Protein AF-A0A7S4SGC8-F1 (afdb_monomer)

Secondary structure (DSSP, 8-state):
-HHHHHHHHH--S-BTTB-HHHHHHHHHHHHHHHHHHHHHHHHHHHHHH-S-HHHHHHHHHHHHHHHHHHHHHHHHGGGSSSHHHHHHHHHHHHHHHHHHHHHHHHHHHHTT----HHHHHHHHHHHHHHHHHHHTSPPTTS------

Solvent-accessible surface area (backbone atoms only — not comparable to full-atom values): 8296 Å² total; per-residue (Å²): 100,68,69,64,50,48,32,62,66,71,66,47,76,55,57,97,92,33,38,66,66,51,51,51,55,50,49,54,51,52,46,52,52,55,45,53,56,44,52,58,51,45,54,53,48,36,74,74,64,39,95,38,77,66,48,46,51,48,51,53,53,48,28,52,47,34,42,53,42,17,54,38,30,64,69,43,19,92,76,40,99,50,36,71,58,31,43,53,52,18,54,52,23,46,51,52,28,51,52,49,54,52,50,45,53,52,51,28,58,77,71,68,48,86,72,52,74,61,60,58,48,50,51,54,45,51,55,50,49,53,51,46,62,52,70,70,50,80,65,80,79,71,63,88,73,87,80,133

Foldseek 3Di:
DVQLVVCQVVVDCDDPRDGNQRCLVVVLVVLVVVLVVLVVVLVVVCVVPNLDPVSLVSLLVSLVSLLVQLLSLVVCLVVYPHNVVSNVSSVVSVVSSVVSLVVSVVSCVVVVNDDDPVNSVVSVVVSVVVVVVVVPPDRCPPDPPDDD

Organism: NCBI:txid49249

Mean predicted aligned error: 7.77 Å

Radius of gyration: 18.44 Å; Cα contacts (8 Å, |Δi|>4): 105; chains: 1; bounding box: 42×43×49 Å

pLDDT: mean 83.46, std 15.08, range [34.59, 97.19]

Nearest PDB structures (foldseek):
  8gjg-assembly1_A  TM=6.109E-01  e=1.612E+00  synthetic construct
  5w93-assembly2_B  TM=5.350E-01  e=9.370E+00  Mus musculus
  8trc-assembly1_B  TM=3.567E-01  e=3.985E+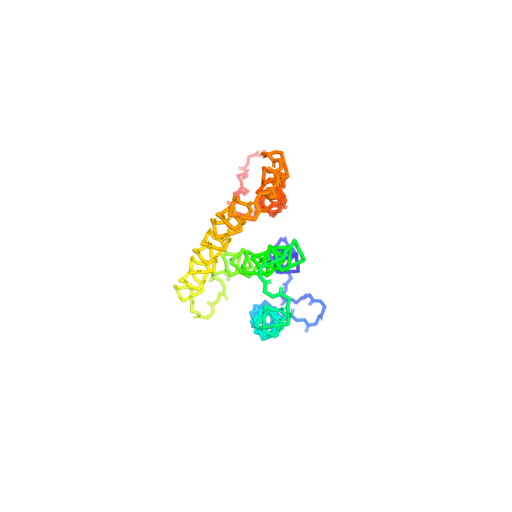00  Rattus norvegicus

Sequence (148 aa):
CVMYRTMLTTGDDMICGMKKKEIISKGTAYFLHAITLGEEAYDQFYEEEGWSKNCLAFMEHLANRYFNRAIFLLTVQDDHETPDLAEQMALRDLEIVYNMDVEIVDQCIELGIVRSKKEHFESILGRLCGLLGLSSMPRLDDGIVEEL

Structure (mmCIF, N/CA/C/O backbone):
data_AF-A0A7S4SGC8-F1
#
_entry.id   AF-A0A7S4SGC8-F1
#
loop_
_atom_site.group_PDB
_atom_site.id
_atom_site.type_symbol
_atom_site.label_atom_id
_atom_site.label_alt_id
_atom_site.label_comp_id
_atom_site.label_asym_id
_atom_site.label_entity_id
_atom_site.label_seq_id
_atom_site.pdbx_PDB_ins_code
_atom_site.Cartn_x
_atom_site.Cartn_y
_atom_site.Cartn_z
_atom_site.occupancy
_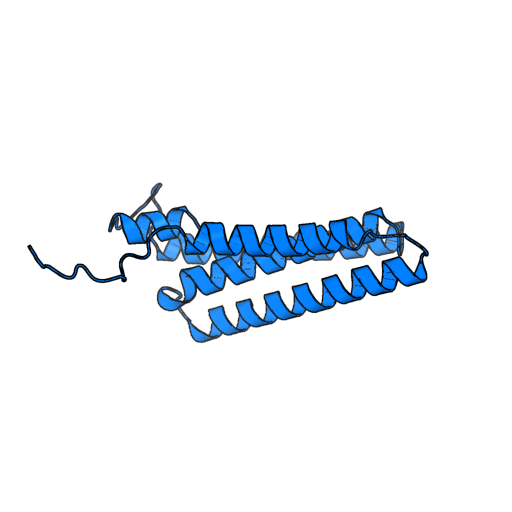atom_site.B_iso_or_equiv
_atom_site.auth_seq_id
_atom_site.auth_comp_id
_atom_site.auth_asym_id
_atom_site.auth_atom_id
_atom_site.pdbx_PDB_model_num
ATOM 1 N N . CYS A 1 1 ? -9.460 4.607 6.979 1.00 70.88 1 CYS A N 1
ATOM 2 C CA . CYS A 1 1 ? -10.813 4.005 6.923 1.00 70.88 1 CYS A CA 1
ATOM 3 C C . CYS A 1 1 ? -11.844 5.054 7.334 1.00 70.88 1 CYS A C 1
ATOM 5 O O . CYS A 1 1 ? -11.821 5.461 8.489 1.00 70.88 1 CYS A O 1
ATOM 7 N N . VAL A 1 2 ? -12.700 5.516 6.412 1.00 77.12 2 VAL A N 1
ATOM 8 C CA . VAL A 1 2 ? -13.734 6.527 6.719 1.00 77.12 2 VAL A CA 1
ATOM 9 C C . VAL A 1 2 ? -14.730 5.978 7.737 1.00 77.12 2 VAL A C 1
ATOM 11 O O . VAL A 1 2 ? -14.931 6.613 8.755 1.00 77.12 2 VAL A O 1
ATOM 14 N N . MET A 1 3 ? -15.242 4.756 7.543 1.00 82.50 3 MET A N 1
ATOM 15 C CA . MET A 1 3 ? -16.238 4.149 8.442 1.00 82.50 3 MET A CA 1
ATOM 16 C C . MET A 1 3 ? -15.755 4.035 9.892 1.00 82.50 3 MET A C 1
ATOM 18 O O . MET A 1 3 ? -16.463 4.438 10.805 1.00 82.50 3 MET A O 1
ATOM 22 N N . TYR A 1 4 ? -14.535 3.530 10.104 1.00 84.00 4 TYR A N 1
ATOM 23 C CA . TYR A 1 4 ? -13.935 3.427 11.438 1.00 84.00 4 TYR A CA 1
ATOM 24 C C . TYR A 1 4 ? -13.817 4.794 12.116 1.00 84.00 4 TYR A C 1
ATOM 26 O O . TYR A 1 4 ? -14.176 4.951 13.276 1.00 84.00 4 TYR A O 1
ATOM 34 N N . ARG A 1 5 ? -13.344 5.804 11.380 1.00 78.00 5 ARG A N 1
ATOM 35 C CA . ARG A 1 5 ? -13.189 7.151 11.929 1.00 78.00 5 ARG A CA 1
ATOM 36 C C . ARG A 1 5 ? -14.524 7.837 12.160 1.00 78.00 5 ARG A C 1
ATOM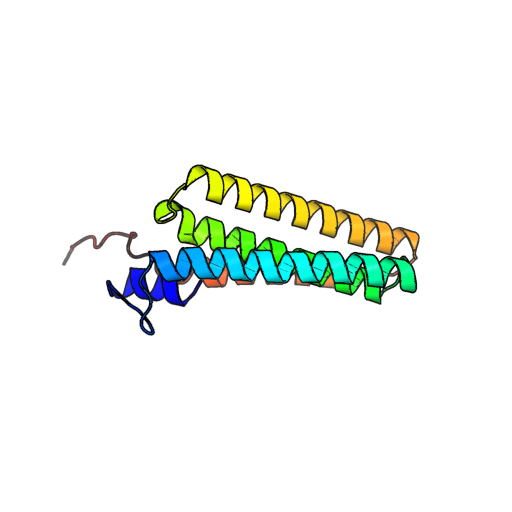 38 O O . ARG A 1 5 ? -14.660 8.501 13.170 1.00 78.00 5 ARG A O 1
ATOM 45 N N . THR A 1 6 ? -15.506 7.627 11.286 1.00 82.12 6 THR A N 1
ATOM 46 C CA . THR A 1 6 ? -16.883 8.065 11.515 1.00 82.12 6 THR A CA 1
ATOM 47 C C . THR A 1 6 ? -17.408 7.482 12.819 1.00 82.12 6 THR A C 1
ATOM 49 O O . THR A 1 6 ? -17.885 8.259 13.626 1.00 82.12 6 THR A O 1
ATOM 52 N N . MET A 1 7 ? -17.234 6.176 13.072 1.00 85.12 7 MET A N 1
ATOM 53 C CA . MET A 1 7 ? -17.634 5.567 14.350 1.00 85.12 7 MET A CA 1
ATOM 54 C C . MET A 1 7 ? -16.926 6.185 15.551 1.00 85.12 7 MET A C 1
ATOM 56 O O . MET A 1 7 ? -17.561 6.389 16.578 1.00 85.12 7 MET A O 1
ATOM 60 N N . LEU A 1 8 ? -15.626 6.488 15.434 1.00 84.12 8 LEU A N 1
ATOM 61 C CA . LEU A 1 8 ? -14.930 7.222 16.489 1.00 84.12 8 LEU A CA 1
ATOM 62 C C . LEU A 1 8 ? -15.611 8.575 16.708 1.00 84.12 8 LEU A C 1
ATOM 64 O O . LEU A 1 8 ? -16.066 8.826 17.812 1.00 84.12 8 LEU A O 1
ATOM 68 N N . THR A 1 9 ? -15.753 9.396 15.662 1.00 83.25 9 THR A N 1
ATOM 69 C CA . THR A 1 9 ? -16.314 10.755 15.735 1.00 83.25 9 THR A CA 1
ATOM 70 C C . THR A 1 9 ? -17.761 10.807 16.228 1.00 83.25 9 THR A C 1
ATOM 72 O O . THR A 1 9 ? -18.114 11.725 16.962 1.00 83.25 9 THR A O 1
ATOM 75 N N . THR A 1 10 ? -18.615 9.872 15.814 1.00 83.88 10 THR A N 1
ATOM 76 C CA . THR A 1 10 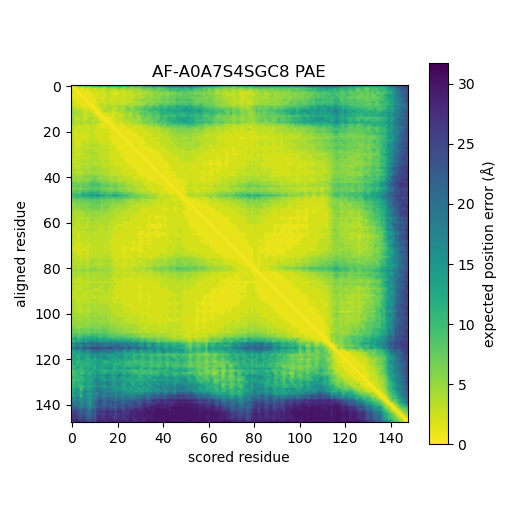? -20.034 9.865 16.193 1.00 83.88 10 THR A CA 1
ATOM 77 C C . THR A 1 10 ? -20.289 9.185 17.534 1.00 83.88 10 THR A C 1
ATOM 79 O O . THR A 1 10 ? -21.345 9.401 18.122 1.00 83.88 10 THR A O 1
ATOM 82 N N . GLY A 1 11 ? -19.340 8.383 18.029 1.00 83.25 11 GLY A N 1
ATOM 83 C CA . GLY A 1 11 ? -19.536 7.537 19.205 1.00 83.25 11 GLY A CA 1
ATOM 84 C C . GLY A 1 11 ? -20.488 6.363 18.954 1.00 83.25 11 GLY A C 1
ATOM 85 O O . GLY A 1 11 ? -20.971 5.760 19.909 1.00 83.25 11 GLY A O 1
ATOM 86 N N . ASP A 1 12 ? -20.779 6.039 17.688 1.00 86.06 12 ASP A N 1
ATOM 87 C CA . ASP A 1 12 ? -21.683 4.944 17.344 1.00 86.06 12 ASP A CA 1
ATOM 88 C C . ASP A 1 12 ? -21.032 3.581 17.618 1.00 86.06 12 ASP A C 1
ATOM 90 O O . ASP A 1 12 ? -19.940 3.278 17.130 1.00 86.06 12 ASP A O 1
ATOM 94 N N . ASP A 1 13 ? -21.761 2.692 18.297 1.00 86.62 13 ASP A N 1
ATOM 95 C CA . ASP A 1 13 ? -21.335 1.302 18.518 1.00 86.62 13 ASP A CA 1
ATOM 96 C C . ASP A 1 13 ? -21.323 0.465 17.225 1.00 86.62 13 ASP A C 1
ATOM 98 O O . ASP A 1 13 ? -20.661 -0.579 17.146 1.00 86.62 13 ASP A O 1
ATOM 102 N N . MET A 1 14 ? -22.064 0.902 16.199 1.00 89.75 14 MET A N 1
ATOM 103 C CA . MET A 1 14 ? -22.151 0.245 14.894 1.00 89.75 14 MET A CA 1
ATOM 104 C C . MET A 1 14 ? -22.337 1.241 13.750 1.00 89.75 14 MET A C 1
ATOM 106 O O . MET A 1 14 ? -23.110 2.185 13.858 1.00 89.75 14 MET A O 1
ATOM 110 N N . ILE A 1 15 ? -21.756 0.933 12.590 1.00 86.31 15 ILE A N 1
ATOM 111 C CA . ILE A 1 15 ? -22.045 1.620 11.325 1.00 86.31 15 ILE A CA 1
ATOM 112 C C . ILE A 1 15 ? -22.274 0.582 10.224 1.00 86.31 15 ILE A C 1
ATOM 114 O O . ILE A 1 15 ? -21.545 -0.404 10.120 1.00 86.31 15 ILE A O 1
ATOM 118 N N . CYS A 1 16 ? -23.326 0.757 9.419 1.00 85.69 16 CYS A N 1
ATOM 119 C CA . CYS A 1 16 ? -23.724 -0.211 8.383 1.00 85.69 16 CYS A CA 1
ATOM 120 C C . CYS A 1 16 ? -23.836 -1.665 8.901 1.00 85.69 16 CYS A C 1
ATOM 122 O O . CYS A 1 16 ? -23.475 -2.609 8.199 1.00 85.69 16 CYS A O 1
ATOM 124 N N . GLY A 1 17 ? -24.302 -1.846 10.143 1.00 87.88 17 GLY A N 1
ATOM 125 C CA . GLY A 1 17 ? -24.441 -3.162 10.777 1.00 87.88 17 GLY A CA 1
ATOM 126 C C . GLY A 1 17 ? -23.123 -3.826 11.190 1.00 87.88 17 GLY A C 1
ATOM 127 O O . GLY A 1 17 ? -23.129 -5.018 11.473 1.00 87.88 17 GLY A O 1
ATOM 128 N N . MET A 1 18 ? -22.009 -3.088 11.212 1.00 90.50 18 MET A N 1
ATOM 129 C CA . MET A 1 18 ? -20.703 -3.587 11.641 1.00 90.50 18 MET A CA 1
ATOM 130 C C . MET A 1 18 ? -20.214 -2.838 12.876 1.00 90.50 18 MET A C 1
ATOM 132 O O . MET A 1 18 ? -20.245 -1.608 12.924 1.00 90.50 18 MET A O 1
ATOM 136 N N . LYS A 1 19 ? -19.713 -3.590 13.853 1.00 92.50 19 LYS A N 1
ATOM 137 C CA . LYS A 1 19 ? -18.968 -3.066 14.999 1.00 92.50 19 LYS A CA 1
ATOM 138 C C . LYS A 1 19 ? -17.548 -2.693 14.593 1.00 92.50 19 LYS A C 1
ATOM 140 O O . LYS A 1 19 ? -17.002 -3.222 13.623 1.00 92.50 19 LYS A O 1
ATOM 145 N N . LYS A 1 20 ? -16.893 -1.875 15.420 1.00 89.75 20 LYS A N 1
ATOM 146 C CA . LYS A 1 20 ? -15.496 -1.455 15.230 1.00 89.75 20 LYS A CA 1
ATOM 147 C C . LYS A 1 20 ? -14.564 -2.640 14.927 1.00 89.75 20 LYS A C 1
ATOM 149 O O . LYS A 1 20 ? -13.892 -2.656 13.902 1.00 89.75 20 LYS A O 1
ATOM 154 N N . LYS A 1 21 ? -14.623 -3.693 15.748 1.00 90.88 21 LYS A N 1
ATOM 155 C CA . LYS A 1 21 ? -13.838 -4.930 15.577 1.00 90.88 21 LYS A CA 1
ATOM 156 C C . LYS A 1 21 ? -14.067 -5.627 14.225 1.00 90.88 21 LYS A C 1
ATOM 158 O O . LYS A 1 21 ? -13.138 -6.181 13.636 1.00 90.88 21 LYS A O 1
ATOM 163 N N . GLU A 1 22 ? -15.294 -5.601 13.710 1.00 92.00 22 GLU A N 1
ATOM 164 C CA . GLU A 1 22 ? -15.627 -6.197 12.411 1.00 92.00 22 GLU A CA 1
ATOM 165 C C . GLU A 1 22 ? -15.069 -5.369 11.254 1.00 92.00 22 GLU A C 1
ATOM 167 O O . GLU A 1 22 ? -14.595 -5.935 10.275 1.00 92.00 22 GLU A O 1
ATOM 172 N N . ILE A 1 23 ? -15.065 -4.038 11.374 1.00 90.31 23 ILE A N 1
ATOM 173 C CA . ILE A 1 23 ? -14.444 -3.147 10.383 1.00 90.31 23 ILE A CA 1
ATOM 174 C C . ILE A 1 23 ? -12.940 -3.384 10.317 1.00 90.31 23 ILE A C 1
ATOM 176 O O . ILE A 1 23 ? -12.386 -3.465 9.222 1.00 90.31 23 ILE A O 1
ATOM 180 N N . ILE A 1 24 ? -12.294 -3.510 11.477 1.00 91.75 24 ILE A N 1
ATOM 181 C CA . ILE A 1 24 ? -10.857 -3.768 11.574 1.00 91.75 24 ILE A CA 1
ATOM 182 C C . ILE A 1 24 ? -10.520 -5.109 10.922 1.00 91.75 24 ILE A C 1
ATOM 184 O O . ILE A 1 24 ? -9.769 -5.148 9.951 1.00 91.75 24 ILE A O 1
ATOM 188 N N . SER A 1 25 ? -11.135 -6.196 11.396 1.00 92.56 25 SER A N 1
ATOM 189 C CA . SER A 1 25 ? -10.854 -7.551 10.899 1.00 92.56 25 SER A CA 1
ATOM 190 C C . SER A 1 25 ? -11.158 -7.715 9.408 1.00 92.56 25 SER A C 1
ATOM 192 O O . SER A 1 25 ? -10.315 -8.219 8.663 1.00 92.56 25 SER A O 1
ATOM 194 N N . LYS A 1 26 ? -12.320 -7.240 8.936 1.00 91.62 26 LYS A N 1
ATOM 195 C CA . LYS A 1 26 ? -12.661 -7.287 7.508 1.00 91.62 26 LYS A CA 1
ATOM 196 C C . LYS A 1 26 ? -11.719 -6.418 6.688 1.00 91.62 26 LYS A C 1
ATOM 198 O O . LYS A 1 26 ? -11.253 -6.869 5.649 1.00 91.62 26 LYS A O 1
ATOM 203 N N . GLY A 1 27 ? -11.422 -5.200 7.139 1.00 90.94 27 GLY A N 1
ATOM 204 C CA . GLY A 1 27 ? -10.517 -4.291 6.437 1.00 90.94 27 GLY A CA 1
ATOM 205 C C . GLY A 1 27 ? -9.127 -4.897 6.249 1.00 90.94 27 GLY A C 1
ATOM 206 O O . GLY A 1 27 ? -8.640 -4.944 5.120 1.00 90.94 27 GLY A O 1
ATOM 207 N N . THR A 1 28 ? -8.541 -5.455 7.313 1.00 91.50 28 THR A N 1
ATOM 208 C CA . THR A 1 28 ? -7.255 -6.165 7.245 1.00 91.50 28 THR A CA 1
ATOM 209 C C . THR A 1 28 ? -7.306 -7.320 6.243 1.00 91.50 28 THR A C 1
ATOM 211 O O . THR A 1 28 ? -6.433 -7.420 5.379 1.00 91.50 28 THR A O 1
ATOM 214 N N . ALA A 1 29 ? -8.348 -8.157 6.302 1.00 92.94 29 ALA A N 1
ATOM 215 C CA . ALA A 1 29 ? -8.504 -9.298 5.401 1.00 92.94 29 ALA A CA 1
ATOM 216 C C . ALA A 1 29 ? -8.666 -8.879 3.928 1.00 92.94 29 ALA A C 1
ATOM 218 O O . ALA A 1 29 ? -8.042 -9.473 3.051 1.00 92.94 29 ALA A O 1
ATOM 219 N N . TYR A 1 30 ? -9.453 -7.836 3.647 1.00 93.50 30 TYR A N 1
ATOM 220 C CA . TYR A 1 30 ? -9.650 -7.328 2.287 1.00 93.50 30 TYR A CA 1
ATOM 221 C C . TYR A 1 30 ? -8.360 -6.781 1.679 1.00 93.50 30 TYR A C 1
ATOM 223 O O . TYR A 1 30 ? -8.060 -7.085 0.525 1.00 93.50 30 TYR A O 1
ATOM 231 N N . PHE A 1 31 ? -7.590 -5.994 2.436 1.00 94.56 31 PHE A N 1
ATOM 232 C CA . PHE A 1 31 ? -6.311 -5.487 1.944 1.00 94.56 31 PHE A CA 1
ATOM 233 C C . PHE A 1 31 ? -5.311 -6.613 1.700 1.00 94.56 31 PHE A C 1
ATOM 235 O O . PHE A 1 31 ? -4.655 -6.609 0.664 1.00 94.56 31 PHE A O 1
ATOM 242 N N . LEU A 1 32 ? -5.208 -7.577 2.622 1.00 94.19 32 LEU A N 1
ATOM 243 C CA . LEU A 1 32 ? -4.345 -8.741 2.439 1.00 94.19 32 LEU A CA 1
ATOM 244 C C . LEU A 1 32 ? -4.718 -9.510 1.170 1.00 94.19 32 LEU A C 1
ATOM 246 O O . LEU A 1 32 ? -3.857 -9.727 0.329 1.00 94.19 32 LEU A O 1
ATOM 250 N N . HIS A 1 33 ? -5.997 -9.839 0.995 1.00 95.38 33 HIS A N 1
ATOM 251 C CA . HIS A 1 33 ? -6.464 -10.567 -0.180 1.00 95.38 33 HIS A CA 1
ATOM 252 C C . HIS A 1 33 ? -6.181 -9.817 -1.490 1.00 95.38 33 HIS A C 1
ATOM 254 O O . HIS A 1 33 ? -5.682 -10.408 -2.442 1.00 95.38 33 HIS A O 1
ATOM 260 N N . ALA A 1 34 ? -6.458 -8.510 -1.534 1.00 94.06 34 ALA A N 1
ATOM 261 C CA . ALA A 1 34 ? -6.208 -7.695 -2.720 1.00 94.06 34 ALA A CA 1
ATOM 262 C C . ALA A 1 34 ? -4.713 -7.574 -3.058 1.00 94.06 34 ALA A C 1
ATOM 264 O O . ALA A 1 34 ? -4.368 -7.511 -4.234 1.00 94.06 34 ALA A O 1
ATOM 265 N N . ILE A 1 35 ? -3.842 -7.525 -2.044 1.00 97.19 35 ILE A N 1
ATOM 266 C CA . ILE A 1 35 ? -2.387 -7.516 -2.236 1.00 97.19 35 ILE A CA 1
ATOM 267 C C . ILE A 1 35 ? -1.919 -8.862 -2.778 1.00 97.19 35 ILE A C 1
ATOM 269 O O . ILE A 1 35 ? -1.233 -8.861 -3.787 1.00 97.19 35 ILE A O 1
ATOM 273 N N . THR A 1 36 ? -2.349 -9.983 -2.194 1.00 96.75 36 THR A N 1
ATOM 274 C CA . THR A 1 36 ? -1.959 -11.324 -2.661 1.00 96.75 36 THR A CA 1
ATOM 275 C C . THR A 1 36 ? -2.340 -11.554 -4.122 1.00 96.75 36 THR A C 1
ATOM 277 O O . THR A 1 36 ? -1.505 -11.967 -4.914 1.00 96.75 36 THR A O 1
ATOM 280 N N . LEU A 1 37 ? -3.567 -11.195 -4.516 1.00 96.06 37 LEU A N 1
ATOM 281 C CA . LEU A 1 37 ? -3.969 -11.261 -5.926 1.00 96.06 37 LEU A CA 1
ATOM 282 C C . LEU A 1 37 ? -3.137 -10.329 -6.820 1.00 96.06 37 LEU A C 1
ATOM 284 O O . LEU A 1 37 ? -2.915 -10.624 -7.990 1.00 96.06 37 LEU A O 1
ATOM 288 N N . GLY A 1 38 ? -2.714 -9.181 -6.287 1.00 95.12 38 GLY A N 1
ATOM 289 C CA . GLY A 1 38 ? -1.854 -8.236 -6.989 1.00 95.12 38 GLY A CA 1
ATOM 290 C C . GLY A 1 38 ? -0.424 -8.747 -7.169 1.00 95.12 38 GLY A C 1
ATOM 291 O O . GLY A 1 38 ? 0.131 -8.546 -8.240 1.00 95.12 38 GLY A O 1
ATOM 292 N N . GLU A 1 39 ? 0.147 -9.411 -6.161 1.00 96.19 39 GLU A N 1
ATOM 293 C CA . GLU A 1 39 ? 1.458 -10.074 -6.224 1.00 96.19 39 GLU A CA 1
ATOM 294 C C . GLU A 1 39 ? 1.436 -11.193 -7.277 1.00 96.19 39 GLU A C 1
ATOM 296 O O . GLU A 1 39 ? 2.244 -11.178 -8.198 1.00 96.19 39 GLU A O 1
ATOM 301 N N . GLU A 1 40 ? 0.446 -12.091 -7.222 1.00 95.31 40 GLU A N 1
ATOM 302 C CA . GLU A 1 40 ? 0.298 -13.186 -8.196 1.00 95.31 40 GLU A CA 1
ATOM 303 C C . GLU A 1 40 ? 0.143 -12.667 -9.635 1.00 95.31 40 GLU A C 1
ATOM 305 O O . GLU A 1 40 ? 0.757 -13.182 -10.570 1.00 95.31 40 GLU A O 1
ATOM 310 N N . ALA A 1 41 ? -0.667 -11.621 -9.821 1.00 93.12 41 ALA A N 1
ATOM 311 C CA . ALA A 1 41 ? -0.850 -11.000 -11.127 1.00 93.12 41 ALA A CA 1
ATOM 312 C C . ALA A 1 41 ? 0.404 -10.249 -11.601 1.00 93.12 41 ALA A C 1
ATOM 314 O O . ALA A 1 41 ? 0.663 -10.224 -12.802 1.00 93.12 41 ALA A O 1
ATOM 315 N N . TYR A 1 42 ? 1.173 -9.645 -10.689 1.00 93.62 42 TYR A N 1
ATOM 316 C CA . TYR A 1 42 ? 2.442 -9.000 -11.018 1.00 93.62 42 TYR A CA 1
ATOM 317 C C . TYR A 1 42 ? 3.466 -10.019 -11.515 1.00 93.62 42 TYR A C 1
ATOM 319 O O . TYR A 1 42 ? 4.065 -9.787 -12.562 1.00 93.62 42 TYR A O 1
ATOM 327 N N . ASP A 1 43 ? 3.616 -11.150 -10.821 1.00 92.62 43 ASP A N 1
ATOM 328 C CA . ASP A 1 43 ? 4.549 -12.210 -11.209 1.00 92.62 43 ASP A CA 1
ATOM 329 C C . ASP A 1 43 ? 4.233 -12.721 -12.619 1.00 92.62 43 ASP A C 1
ATOM 331 O O . ASP A 1 43 ? 5.108 -12.743 -13.485 1.00 92.62 43 ASP A O 1
ATOM 335 N N . GLN A 1 44 ? 2.958 -13.027 -12.893 1.00 90.75 44 GLN A N 1
ATOM 336 C CA . GLN A 1 44 ? 2.526 -13.440 -14.229 1.00 90.75 44 GLN A CA 1
ATOM 337 C C . GLN A 1 44 ? 2.790 -12.347 -15.278 1.00 90.75 44 GLN A C 1
ATOM 339 O O . GLN A 1 44 ? 3.294 -12.626 -16.365 1.00 90.75 44 GLN A O 1
ATOM 344 N N . PHE A 1 45 ? 2.456 -11.094 -14.967 1.00 89.75 45 PHE A N 1
ATOM 345 C CA . PHE A 1 45 ? 2.634 -9.983 -15.899 1.00 89.75 45 PHE A CA 1
ATOM 346 C C . PHE A 1 45 ? 4.114 -9.744 -16.229 1.00 89.75 45 PHE A C 1
ATOM 348 O O . PHE A 1 45 ? 4.463 -9.486 -17.382 1.00 89.75 45 PHE A O 1
ATOM 355 N N . TYR A 1 46 ? 4.991 -9.861 -15.231 1.00 91.94 46 TYR A N 1
ATOM 356 C CA . TYR A 1 46 ? 6.433 -9.748 -15.405 1.00 91.94 46 TYR A CA 1
ATOM 357 C C . TYR A 1 46 ? 7.010 -10.920 -16.208 1.00 91.94 46 TYR A C 1
ATOM 359 O O . TYR A 1 46 ? 7.868 -10.702 -17.060 1.00 91.94 46 TYR A O 1
ATOM 367 N N . GLU A 1 47 ? 6.528 -12.148 -16.005 1.00 93.56 47 GLU A N 1
ATOM 368 C CA . GLU A 1 47 ? 6.925 -13.295 -16.832 1.00 93.56 47 GLU A CA 1
ATOM 369 C C . GLU A 1 47 ? 6.556 -13.105 -18.314 1.00 93.56 47 GLU A C 1
ATOM 371 O O . GLU A 1 47 ? 7.305 -13.529 -19.198 1.00 93.56 47 GLU A O 1
ATOM 376 N N . GLU A 1 48 ? 5.423 -12.456 -18.593 1.00 91.25 48 GLU A N 1
ATOM 377 C CA . GLU A 1 48 ? 4.921 -12.233 -19.951 1.00 91.25 48 GLU A CA 1
ATOM 378 C C . GLU A 1 48 ? 5.582 -11.037 -20.662 1.00 91.25 48 GLU A C 1
ATOM 380 O O . GLU A 1 48 ? 5.980 -11.156 -21.824 1.00 91.25 48 GLU A O 1
ATOM 385 N N . GLU A 1 49 ? 5.699 -9.880 -20.001 1.00 89.56 49 GLU A N 1
ATOM 386 C CA . GLU A 1 49 ? 6.201 -8.640 -20.620 1.00 89.56 49 GLU A CA 1
ATOM 387 C C . GLU A 1 49 ? 7.648 -8.282 -20.249 1.00 89.56 49 GLU A C 1
ATOM 389 O O . GLU A 1 49 ? 8.278 -7.471 -20.938 1.00 89.56 49 GLU A O 1
ATOM 394 N N . GLY A 1 50 ? 8.182 -8.852 -19.168 1.00 92.25 50 GLY A N 1
ATOM 395 C CA . GLY A 1 50 ? 9.418 -8.398 -18.541 1.00 92.25 50 GLY A CA 1
ATOM 396 C C . GLY A 1 50 ? 9.335 -6.942 -18.075 1.00 92.25 50 GLY A C 1
ATOM 397 O O . GLY A 1 50 ? 8.265 -6.376 -17.835 1.00 92.25 50 GLY A O 1
ATOM 398 N N . TRP A 1 51 ? 10.496 -6.299 -17.968 1.00 92.56 51 TRP A N 1
ATOM 399 C CA . TRP A 1 51 ? 10.570 -4.881 -17.638 1.00 92.56 51 TRP A CA 1
ATOM 400 C C . TRP A 1 51 ? 10.023 -4.011 -18.777 1.00 92.56 51 TRP A C 1
ATOM 402 O O . TRP A 1 51 ? 10.664 -3.789 -19.805 1.00 92.56 51 TRP A O 1
ATOM 412 N N . SER A 1 52 ? 8.814 -3.491 -18.569 1.00 91.19 52 SER A N 1
ATOM 413 C CA . SER A 1 52 ? 8.085 -2.640 -19.509 1.00 91.19 52 SER A CA 1
ATOM 414 C C . SER A 1 52 ? 7.472 -1.432 -18.791 1.00 91.19 52 SER A C 1
ATOM 416 O O . SER A 1 52 ? 7.300 -1.428 -17.572 1.00 91.19 52 SER A O 1
ATOM 418 N N . LYS A 1 53 ? 7.067 -0.397 -19.542 1.00 88.38 53 LYS A N 1
ATOM 419 C CA . LYS A 1 53 ? 6.304 0.733 -18.971 1.00 88.38 53 LYS A CA 1
ATOM 420 C C . LYS A 1 53 ? 5.041 0.268 -18.241 1.00 88.38 53 LYS A C 1
ATOM 422 O O . LYS A 1 53 ? 4.693 0.845 -17.214 1.00 88.38 53 LYS A O 1
ATOM 427 N N . ASN A 1 54 ? 4.371 -0.757 -18.766 1.00 90.06 54 ASN A N 1
ATOM 428 C CA . ASN A 1 54 ? 3.160 -1.298 -18.161 1.00 90.06 54 ASN A CA 1
ATOM 429 C C . ASN A 1 54 ? 3.491 -2.063 -16.877 1.00 90.06 54 ASN A C 1
ATOM 431 O O . ASN A 1 54 ? 2.790 -1.892 -15.885 1.00 90.06 54 ASN A O 1
ATOM 435 N N . CYS A 1 55 ? 4.589 -2.827 -16.866 1.00 92.06 55 CYS A N 1
ATOM 436 C CA . CYS A 1 55 ? 5.051 -3.545 -15.679 1.00 92.06 55 CYS A CA 1
ATOM 437 C C . CYS A 1 55 ? 5.400 -2.570 -14.544 1.00 92.06 55 CYS A C 1
ATOM 439 O O . CYS A 1 55 ? 4.999 -2.767 -13.399 1.00 92.06 55 CYS A O 1
ATOM 441 N N . LEU A 1 56 ? 6.075 -1.462 -14.864 1.00 91.25 56 LEU A N 1
ATOM 442 C CA . LEU A 1 56 ? 6.408 -0.421 -13.888 1.00 91.25 56 LEU A CA 1
ATOM 443 C C . LEU A 1 56 ? 5.163 0.301 -13.354 1.00 91.25 56 LEU A C 1
ATOM 445 O O . LEU A 1 56 ? 5.064 0.558 -12.155 1.00 91.25 56 LEU A O 1
ATOM 449 N N . ALA A 1 57 ? 4.185 0.586 -14.219 1.00 89.56 57 ALA A N 1
ATOM 450 C CA . ALA A 1 57 ? 2.902 1.142 -13.792 1.00 89.56 57 ALA A CA 1
ATOM 451 C C . ALA A 1 57 ? 2.122 0.161 -12.898 1.00 89.56 57 ALA A C 1
ATOM 453 O O . ALA A 1 57 ? 1.516 0.566 -11.905 1.00 89.56 57 ALA A O 1
ATOM 454 N N . PHE A 1 58 ? 2.163 -1.136 -13.211 1.00 92.88 58 PHE A N 1
ATOM 455 C CA . PHE A 1 58 ? 1.565 -2.174 -12.377 1.00 92.88 58 PHE A CA 1
ATOM 456 C C . PHE A 1 58 ? 2.211 -2.199 -10.989 1.00 92.88 58 PHE A C 1
ATOM 458 O O . PHE A 1 58 ? 1.503 -2.146 -9.982 1.00 92.88 58 PHE A O 1
ATOM 465 N N . MET A 1 59 ? 3.545 -2.215 -10.929 1.00 93.56 59 MET A N 1
ATOM 466 C CA . MET A 1 59 ? 4.304 -2.188 -9.677 1.00 93.56 59 MET A CA 1
ATOM 467 C C . MET A 1 59 ? 3.961 -0.950 -8.836 1.00 93.56 59 MET A C 1
ATOM 469 O O . MET A 1 59 ? 3.751 -1.057 -7.631 1.00 93.56 59 MET A O 1
ATOM 473 N N . GLU A 1 60 ? 3.786 0.215 -9.465 1.00 91.25 60 GLU A N 1
ATOM 474 C CA . GLU A 1 60 ? 3.338 1.434 -8.782 1.00 91.25 60 GLU A CA 1
ATOM 475 C C . GLU A 1 60 ? 1.922 1.297 -8.192 1.00 91.25 60 GLU A C 1
ATOM 477 O O . GLU A 1 60 ? 1.647 1.752 -7.074 1.00 91.25 60 GLU A O 1
ATOM 482 N N . HIS A 1 61 ? 1.000 0.653 -8.910 1.00 91.69 61 HIS A N 1
ATOM 483 C CA . HIS A 1 61 ? -0.334 0.355 -8.390 1.00 91.69 61 HIS A CA 1
ATOM 484 C C . HIS A 1 61 ? -0.299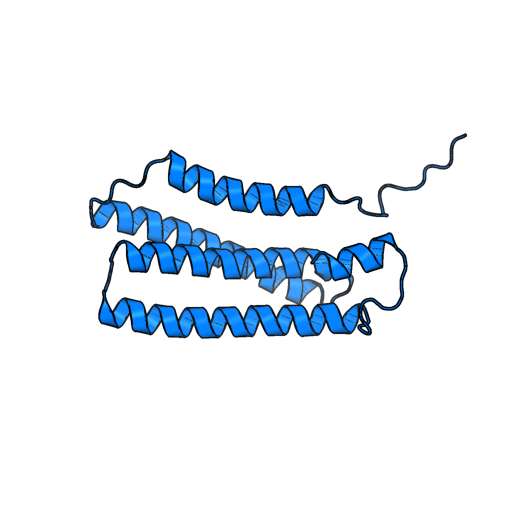 -0.645 -7.234 1.00 91.69 61 HIS A C 1
ATOM 486 O O . HIS A 1 61 ? -1.042 -0.464 -6.265 1.00 91.69 61 HIS A O 1
ATOM 492 N N . LEU A 1 62 ? 0.568 -1.654 -7.302 1.00 95.00 62 LEU A N 1
ATOM 493 C CA . LEU A 1 62 ? 0.770 -2.616 -6.227 1.00 95.00 62 LEU A CA 1
ATOM 494 C C . LEU A 1 62 ? 1.362 -1.934 -4.982 1.00 95.00 62 LEU A C 1
ATOM 496 O O . LEU A 1 62 ? 0.800 -2.072 -3.895 1.00 95.00 62 LEU A O 1
ATOM 500 N N . ALA A 1 63 ? 2.375 -1.078 -5.140 1.00 93.75 63 ALA A N 1
ATOM 501 C CA . ALA A 1 63 ? 2.909 -0.242 -4.063 1.00 93.75 63 ALA A CA 1
ATOM 502 C C . ALA A 1 63 ? 1.802 0.603 -3.403 1.00 93.75 63 ALA A C 1
ATOM 504 O O . ALA A 1 63 ? 1.655 0.627 -2.182 1.00 93.75 63 ALA A O 1
ATOM 505 N N . ASN A 1 64 ? 0.913 1.216 -4.190 1.00 90.56 64 ASN A N 1
ATOM 506 C CA . ASN A 1 64 ? -0.232 1.948 -3.638 1.00 90.56 64 ASN A CA 1
ATOM 507 C C . ASN A 1 64 ? -1.169 1.066 -2.786 1.00 90.56 64 ASN A C 1
ATOM 509 O O . ASN A 1 64 ? -1.795 1.566 -1.847 1.00 90.56 64 ASN A O 1
ATOM 513 N N . ARG A 1 65 ? -1.289 -0.239 -3.067 1.00 92.81 65 ARG A N 1
ATOM 514 C CA . ARG A 1 65 ? -2.076 -1.166 -2.233 1.00 92.81 65 ARG A CA 1
ATOM 515 C C . ARG A 1 65 ? -1.414 -1.408 -0.879 1.00 92.81 65 ARG A C 1
ATOM 517 O O . ARG A 1 65 ? -2.119 -1.302 0.126 1.00 92.81 65 ARG A O 1
ATOM 524 N N . TYR A 1 66 ? -0.101 -1.646 -0.841 1.00 95.00 66 TYR A N 1
ATOM 525 C CA . TYR A 1 66 ? 0.646 -1.743 0.422 1.00 95.00 66 TYR A CA 1
ATOM 526 C C . TYR A 1 66 ? 0.549 -0.452 1.223 1.00 95.00 66 TYR A C 1
ATOM 528 O O . TYR A 1 66 ? 0.198 -0.494 2.398 1.00 95.00 66 TYR A O 1
ATOM 536 N N . PHE A 1 67 ? 0.745 0.702 0.579 1.00 93.12 67 PHE A N 1
ATOM 537 C CA . PHE A 1 67 ? 0.613 1.996 1.243 1.00 93.12 67 PHE A CA 1
ATOM 538 C C . PHE A 1 67 ? -0.765 2.147 1.901 1.00 93.12 67 PHE A C 1
ATOM 540 O O . PHE A 1 67 ? -0.872 2.464 3.083 1.00 93.12 67 PHE A O 1
ATOM 547 N N . ASN A 1 68 ? -1.840 1.848 1.168 1.00 90.38 68 ASN A N 1
ATOM 548 C CA . ASN A 1 68 ? -3.194 1.937 1.709 1.00 90.38 68 ASN A CA 1
ATOM 549 C C . ASN A 1 68 ? -3.438 0.971 2.880 1.00 90.38 68 ASN A C 1
ATOM 551 O O . ASN A 1 68 ? -4.128 1.350 3.832 1.00 90.38 68 ASN A O 1
ATOM 555 N N . ARG A 1 69 ? -2.868 -0.244 2.843 1.00 93.81 69 ARG A N 1
ATOM 556 C CA . ARG A 1 69 ? -2.936 -1.187 3.969 1.00 93.81 69 ARG A CA 1
ATOM 557 C C . ARG A 1 69 ? -2.172 -0.655 5.180 1.00 93.81 69 ARG A C 1
ATOM 559 O O . ARG A 1 69 ? -2.733 -0.662 6.274 1.00 93.81 69 ARG A O 1
ATOM 566 N N . ALA A 1 70 ? -0.970 -0.118 4.986 1.00 93.31 70 ALA A N 1
ATOM 567 C CA . ALA A 1 70 ? -0.179 0.482 6.055 1.00 93.31 70 ALA A CA 1
ATOM 568 C C . ALA A 1 70 ? -0.957 1.584 6.778 1.00 93.31 70 ALA A C 1
ATOM 570 O O . ALA A 1 70 ? -1.116 1.562 7.998 1.00 93.31 70 ALA A O 1
ATOM 571 N N . ILE A 1 71 ? -1.528 2.521 6.016 1.00 90.44 71 ILE A N 1
ATOM 572 C CA . ILE A 1 71 ? -2.287 3.630 6.594 1.00 90.44 71 ILE A CA 1
ATOM 573 C C . ILE A 1 71 ? -3.568 3.144 7.276 1.00 90.44 71 ILE A C 1
ATOM 575 O O . ILE A 1 71 ? -3.976 3.700 8.300 1.00 90.44 71 ILE A O 1
ATOM 579 N N . PHE A 1 72 ? -4.218 2.113 6.732 1.00 91.44 72 PHE A N 1
ATOM 580 C CA . PHE A 1 72 ? -5.349 1.476 7.395 1.00 91.44 72 PHE A CA 1
ATOM 581 C C . PHE A 1 72 ? -4.945 0.918 8.762 1.00 91.44 72 PHE A C 1
ATOM 583 O O . PHE A 1 72 ? -5.590 1.267 9.747 1.00 91.44 72 PHE A O 1
ATOM 590 N N . LEU A 1 73 ? -3.877 0.121 8.821 1.00 92.31 73 LEU A N 1
ATOM 591 C CA . LEU A 1 73 ? -3.389 -0.519 10.042 1.00 92.31 73 LEU A CA 1
ATOM 592 C C . LEU A 1 73 ? -2.982 0.511 11.101 1.00 92.31 73 LEU A C 1
ATOM 594 O O . LEU A 1 73 ? -3.485 0.440 12.215 1.00 92.31 73 LEU A O 1
ATOM 598 N N . LEU A 1 74 ? -2.207 1.536 10.733 1.00 91.00 74 LEU A N 1
ATOM 599 C CA . LEU A 1 74 ? -1.849 2.641 11.638 1.00 91.00 74 LEU A CA 1
ATOM 600 C C . LEU A 1 74 ? -3.068 3.446 12.103 1.00 91.00 74 LEU A C 1
ATOM 602 O O . LEU A 1 74 ? -3.063 4.037 13.174 1.00 91.00 74 LEU A O 1
ATOM 606 N N . THR A 1 75 ? -4.133 3.501 11.298 1.00 88.25 75 THR A N 1
ATOM 607 C CA . THR A 1 75 ? -5.368 4.192 11.691 1.00 88.25 75 THR A CA 1
ATOM 608 C C . THR A 1 75 ? -6.157 3.412 12.738 1.00 88.25 75 THR A C 1
ATOM 610 O O . THR A 1 75 ? -6.857 4.032 13.532 1.00 88.25 75 THR A O 1
ATOM 613 N N . VAL A 1 76 ? -6.108 2.080 12.696 1.00 89.44 76 VAL A N 1
ATOM 614 C CA . VAL A 1 76 ? -6.924 1.210 13.556 1.00 89.44 76 VAL A CA 1
ATOM 615 C C . VAL A 1 76 ? -6.130 0.529 14.670 1.00 89.44 76 VAL A C 1
ATOM 617 O O . VAL A 1 76 ? -6.703 -0.261 15.412 1.00 89.44 76 VAL A O 1
ATOM 620 N N . GLN A 1 77 ? -4.828 0.811 14.764 1.00 91.69 77 GLN A N 1
ATOM 621 C CA . GLN A 1 77 ? -3.868 0.131 15.631 1.00 91.69 77 GLN A CA 1
ATOM 622 C C . GLN A 1 77 ? -4.332 0.056 17.089 1.00 91.69 77 GLN A C 1
ATOM 624 O O . GLN A 1 77 ? -4.339 -1.035 17.654 1.00 91.69 77 GLN A O 1
ATOM 629 N N . ASP A 1 78 ? -4.763 1.180 17.665 1.00 88.81 78 ASP A N 1
ATOM 630 C CA . ASP A 1 78 ? -5.142 1.272 19.083 1.00 88.81 78 ASP A CA 1
ATOM 631 C C . ASP A 1 78 ? -6.356 0.400 19.445 1.00 88.81 78 ASP A C 1
ATOM 633 O O . ASP A 1 78 ? -6.506 -0.032 20.585 1.00 88.81 78 ASP A O 1
ATOM 637 N N . ASP A 1 79 ? -7.213 0.109 18.464 1.00 89.25 79 ASP A N 1
ATOM 638 C CA . ASP A 1 79 ? -8.403 -0.733 18.612 1.00 89.25 79 ASP A CA 1
ATOM 639 C C . ASP A 1 79 ? -8.213 -2.142 18.001 1.00 89.25 79 ASP A C 1
ATOM 641 O O . ASP A 1 79 ? -9.155 -2.943 17.950 1.00 89.25 79 ASP A O 1
ATOM 645 N N . HIS A 1 80 ? -7.012 -2.461 17.507 1.00 91.06 80 HIS A N 1
ATOM 646 C CA . HIS A 1 80 ? -6.670 -3.781 16.984 1.00 91.06 80 HIS A CA 1
ATOM 647 C C . HIS A 1 80 ? -6.450 -4.775 18.136 1.00 91.06 80 HIS A C 1
ATOM 649 O O . HIS A 1 80 ? -5.968 -4.409 19.203 1.00 91.06 80 HIS A O 1
ATOM 655 N N . GLU A 1 81 ? -6.750 -6.065 17.928 1.00 90.88 81 GLU A N 1
ATOM 656 C CA . GLU A 1 81 ? -6.552 -7.094 18.972 1.00 90.88 81 GLU A CA 1
ATOM 657 C C . GLU A 1 81 ? -5.088 -7.207 19.423 1.00 90.88 81 GLU A C 1
ATOM 659 O O . GLU A 1 81 ? -4.796 -7.546 20.567 1.00 90.88 81 GLU A O 1
ATOM 664 N N . THR A 1 82 ? -4.174 -6.919 18.500 1.00 92.12 82 THR A N 1
ATOM 665 C CA . THR A 1 82 ? -2.720 -6.929 18.689 1.00 92.12 82 THR A CA 1
ATOM 666 C C . THR A 1 82 ? -2.113 -5.645 18.103 1.00 92.12 82 THR A C 1
ATOM 668 O O . THR A 1 82 ? -1.723 -5.661 16.929 1.00 92.12 82 THR A O 1
ATOM 671 N N . PRO A 1 83 ? -2.073 -4.531 18.859 1.00 91.81 83 PRO A N 1
ATOM 672 C CA . PRO A 1 83 ? -1.617 -3.229 18.359 1.00 91.81 83 PRO A CA 1
ATOM 673 C C . PRO A 1 83 ? -0.187 -3.255 17.804 1.00 91.81 83 PRO A C 1
ATOM 675 O O . PRO A 1 83 ? 0.027 -2.867 16.659 1.00 91.81 83 PRO A O 1
ATOM 678 N N . ASP A 1 84 ? 0.768 -3.821 18.547 1.00 93.81 84 ASP A N 1
ATOM 679 C CA . ASP A 1 84 ? 2.178 -3.892 18.125 1.00 93.81 84 ASP A CA 1
ATOM 680 C C . ASP A 1 84 ? 2.355 -4.650 16.803 1.00 93.81 84 ASP A C 1
ATOM 682 O O . ASP A 1 84 ? 3.165 -4.279 15.955 1.00 93.81 84 ASP A O 1
ATOM 686 N N . LEU A 1 85 ? 1.575 -5.717 16.598 1.00 92.88 85 LEU A N 1
ATOM 687 C CA . LEU A 1 85 ? 1.607 -6.476 15.350 1.00 92.88 85 LEU A CA 1
ATOM 688 C C . LEU A 1 85 ? 1.040 -5.654 14.186 1.00 92.88 85 LEU A C 1
ATOM 690 O O . LEU A 1 85 ? 1.594 -5.697 13.090 1.00 92.88 85 LEU A O 1
ATOM 694 N N . ALA A 1 86 ? -0.040 -4.900 14.411 1.00 91.88 86 ALA A N 1
ATOM 695 C CA . ALA A 1 86 ? -0.613 -4.027 13.388 1.00 91.88 86 ALA A CA 1
ATOM 696 C C . ALA A 1 86 ? 0.384 -2.935 12.964 1.00 91.88 86 ALA A C 1
ATOM 698 O O . ALA A 1 86 ? 0.520 -2.668 11.770 1.00 91.88 86 ALA A O 1
ATOM 699 N N . GLU A 1 87 ? 1.128 -2.369 13.916 1.00 92.50 87 GLU A N 1
ATOM 700 C CA . GLU A 1 87 ? 2.202 -1.413 13.637 1.00 92.50 87 GLU A CA 1
ATOM 701 C C . GLU A 1 87 ? 3.337 -2.043 12.839 1.00 92.50 87 GLU A C 1
ATOM 703 O O . GLU A 1 87 ? 3.710 -1.528 11.789 1.00 92.50 87 GLU A O 1
ATOM 708 N N . GLN A 1 88 ? 3.853 -3.192 13.285 1.00 95.06 88 GLN A N 1
ATOM 709 C CA . GLN A 1 88 ? 4.931 -3.899 12.589 1.00 95.06 88 GLN A CA 1
ATOM 710 C C . GLN A 1 88 ? 4.543 -4.237 11.148 1.00 95.06 88 GLN A C 1
ATOM 712 O O . GLN A 1 88 ? 5.338 -4.052 10.227 1.00 95.06 88 GLN A O 1
ATOM 717 N N . MET A 1 89 ? 3.306 -4.693 10.934 1.00 95.56 89 MET A N 1
ATOM 718 C CA . MET A 1 89 ? 2.775 -4.949 9.597 1.00 95.56 89 MET A CA 1
ATOM 719 C C . MET A 1 89 ? 2.700 -3.669 8.761 1.00 95.56 89 MET A C 1
ATOM 721 O O . MET A 1 89 ? 3.084 -3.686 7.594 1.00 95.56 89 MET A O 1
ATOM 725 N N . ALA A 1 90 ? 2.248 -2.558 9.344 1.00 93.31 90 ALA A N 1
ATOM 726 C CA . ALA A 1 90 ? 2.181 -1.290 8.635 1.00 93.31 90 ALA A CA 1
ATOM 727 C C . ALA A 1 90 ? 3.563 -0.746 8.255 1.00 93.31 90 ALA A C 1
ATOM 729 O O . ALA A 1 90 ? 3.752 -0.280 7.135 1.00 93.31 90 ALA A O 1
ATOM 730 N N . LEU A 1 91 ? 4.535 -0.819 9.165 1.00 93.50 91 LEU A N 1
ATOM 731 C CA . LEU A 1 91 ? 5.905 -0.380 8.906 1.00 93.50 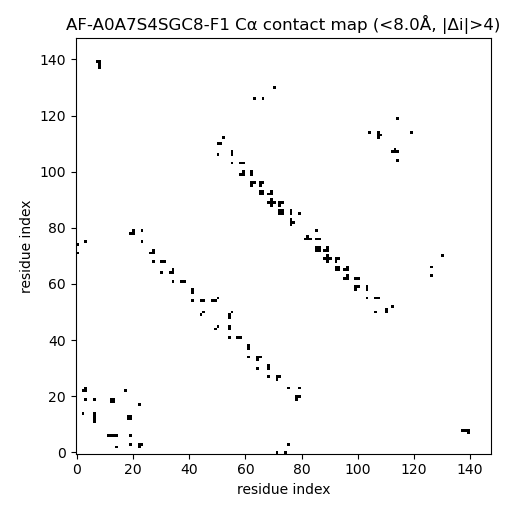91 LEU A CA 1
ATOM 732 C C . LEU A 1 91 ? 6.564 -1.233 7.820 1.00 93.50 91 LEU A C 1
ATOM 734 O O . LEU A 1 91 ? 7.188 -0.685 6.914 1.00 93.50 91 LEU A O 1
ATOM 738 N N . ARG A 1 92 ? 6.347 -2.553 7.853 1.00 96.50 92 ARG A N 1
ATOM 739 C CA . ARG A 1 92 ? 6.785 -3.460 6.786 1.00 96.50 92 ARG A CA 1
ATOM 740 C C . ARG A 1 92 ? 6.183 -3.074 5.435 1.00 96.50 92 ARG A C 1
ATOM 742 O O . ARG A 1 92 ? 6.888 -3.066 4.433 1.00 96.50 92 ARG A O 1
ATOM 749 N N . ASP A 1 93 ? 4.896 -2.746 5.392 1.00 96.50 93 ASP A N 1
ATOM 750 C CA . ASP A 1 93 ? 4.247 -2.315 4.153 1.00 96.50 93 ASP A CA 1
ATOM 751 C C . ASP A 1 93 ? 4.846 -1.013 3.614 1.00 96.50 93 ASP A C 1
ATOM 753 O O . ASP A 1 93 ? 5.060 -0.898 2.412 1.00 96.50 93 ASP A O 1
ATOM 757 N N . LEU A 1 94 ? 5.155 -0.045 4.482 1.00 92.44 94 LEU A N 1
ATOM 758 C CA . LEU A 1 94 ? 5.825 1.196 4.076 1.00 92.44 94 LEU A CA 1
ATOM 759 C C . LEU A 1 94 ? 7.240 0.944 3.542 1.00 92.44 94 LEU A C 1
ATOM 761 O O . LEU A 1 94 ? 7.649 1.594 2.581 1.00 92.44 94 LEU A O 1
ATOM 765 N N . GLU A 1 95 ? 7.968 -0.007 4.123 1.00 93.62 95 GLU A N 1
ATOM 766 C CA . GLU A 1 95 ? 9.276 -0.432 3.619 1.00 93.62 95 GLU A CA 1
ATOM 767 C C . GLU A 1 95 ? 9.161 -1.075 2.228 1.00 93.62 95 GLU A C 1
ATOM 769 O O . GLU A 1 95 ? 9.925 -0.730 1.328 1.00 93.62 95 GLU A O 1
ATOM 774 N N . ILE A 1 96 ? 8.163 -1.940 2.010 1.00 95.31 96 ILE A N 1
ATOM 775 C CA . ILE A 1 96 ? 7.884 -2.529 0.690 1.00 95.31 96 ILE A CA 1
ATOM 776 C C . ILE A 1 96 ? 7.578 -1.433 -0.337 1.00 95.31 96 ILE A C 1
ATOM 778 O O . ILE A 1 96 ? 8.136 -1.454 -1.430 1.00 95.31 96 ILE A O 1
ATOM 782 N N . VAL A 1 97 ? 6.740 -0.452 0.017 1.00 93.81 97 VAL A N 1
ATOM 783 C CA . VAL A 1 97 ? 6.420 0.693 -0.855 1.00 93.81 97 VAL A CA 1
ATOM 784 C C . VAL A 1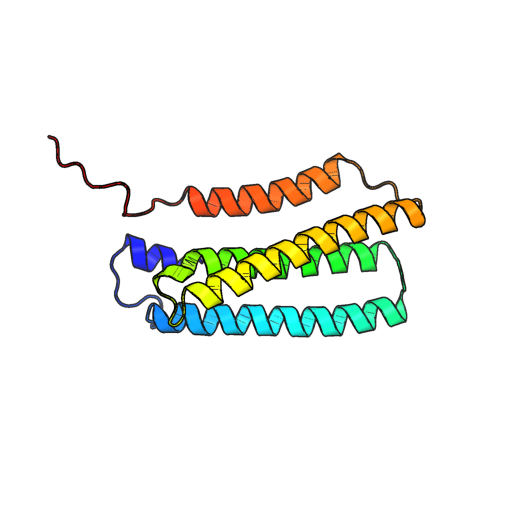 97 ? 7.679 1.446 -1.260 1.00 93.81 97 VAL A C 1
ATOM 786 O O . VAL A 1 97 ? 7.870 1.720 -2.441 1.00 93.81 97 VAL A O 1
ATOM 789 N N . TYR A 1 98 ? 8.537 1.762 -0.288 1.00 88.19 98 TYR A N 1
ATOM 790 C CA . TYR A 1 98 ? 9.791 2.457 -0.544 1.00 88.19 98 TYR A CA 1
ATOM 791 C C . TYR A 1 98 ? 10.693 1.660 -1.494 1.00 88.19 98 TYR A C 1
ATOM 793 O O . TYR A 1 98 ? 11.183 2.212 -2.477 1.00 88.19 98 TYR A O 1
ATOM 801 N N . ASN A 1 99 ? 10.867 0.361 -1.242 1.00 92.75 99 ASN A N 1
ATOM 802 C CA . ASN A 1 99 ? 11.698 -0.501 -2.080 1.00 92.75 99 ASN A CA 1
ATOM 803 C C . ASN A 1 99 ? 11.152 -0.597 -3.513 1.00 92.75 99 ASN A C 1
ATOM 805 O O . ASN A 1 99 ? 11.917 -0.449 -4.462 1.00 92.75 99 ASN A O 1
ATOM 809 N N . MET A 1 100 ? 9.834 -0.758 -3.673 1.00 94.12 100 MET A N 1
ATOM 810 C CA . MET A 1 100 ? 9.189 -0.759 -4.990 1.00 94.12 100 MET A CA 1
ATOM 811 C C . MET A 1 100 ? 9.375 0.576 -5.716 1.00 94.12 100 MET A C 1
ATOM 813 O O . MET A 1 100 ? 9.666 0.588 -6.906 1.00 94.12 100 MET A O 1
ATOM 817 N N . ASP A 1 101 ? 9.239 1.714 -5.029 1.00 89.38 101 ASP A N 1
ATOM 818 C CA . ASP A 1 101 ? 9.449 3.023 -5.656 1.00 89.38 101 ASP A CA 1
ATOM 819 C C . ASP A 1 101 ? 10.893 3.209 -6.141 1.00 89.38 101 ASP A C 1
ATOM 821 O O . ASP A 1 101 ? 11.098 3.761 -7.226 1.00 89.38 101 ASP A O 1
ATOM 825 N N . VAL A 1 102 ? 11.879 2.761 -5.352 1.00 89.19 102 VAL A N 1
ATOM 826 C CA . VAL A 1 102 ? 13.298 2.775 -5.738 1.00 89.19 102 VAL A CA 1
ATOM 827 C C . VAL A 1 102 ? 13.509 1.910 -6.977 1.00 89.19 102 VAL A C 1
ATOM 829 O O . VAL A 1 102 ? 14.043 2.397 -7.970 1.00 89.19 102 VAL A O 1
ATOM 832 N N . GLU A 1 103 ? 13.004 0.677 -6.967 1.00 92.50 103 GLU A N 1
ATOM 833 C CA . GLU A 1 103 ? 13.141 -0.250 -8.091 1.00 92.50 103 GLU A CA 1
ATOM 834 C C . GLU A 1 103 ? 12.474 0.282 -9.365 1.00 92.50 103 GLU A C 1
ATOM 836 O O . GLU A 1 103 ? 13.060 0.224 -10.444 1.00 92.50 103 GLU A O 1
ATOM 841 N N . ILE A 1 104 ? 11.301 0.913 -9.257 1.00 90.12 104 ILE A N 1
ATOM 842 C CA . ILE A 1 104 ? 10.644 1.553 -10.403 1.00 90.12 104 ILE A CA 1
ATOM 843 C C . ILE A 1 104 ? 11.524 2.656 -11.002 1.00 90.12 104 ILE A C 1
ATOM 845 O O . ILE A 1 104 ? 11.571 2.809 -12.225 1.00 90.12 104 ILE A O 1
ATOM 849 N N . VAL A 1 105 ? 12.188 3.461 -10.167 1.00 87.31 105 VAL A N 1
ATOM 850 C CA . VAL A 1 105 ? 13.084 4.529 -10.636 1.00 87.31 105 VAL A CA 1
ATOM 851 C C . VAL A 1 105 ? 14.320 3.936 -11.304 1.00 87.31 105 VAL A C 1
ATOM 853 O O . VAL A 1 105 ? 14.667 4.375 -12.403 1.00 87.31 105 VAL A O 1
ATOM 856 N N . ASP A 1 106 ? 14.937 2.930 -10.692 1.00 89.69 106 ASP A N 1
ATOM 857 C CA . ASP A 1 106 ? 16.118 2.259 -11.235 1.00 89.69 106 ASP A CA 1
ATOM 858 C C . ASP A 1 106 ? 15.806 1.618 -12.594 1.00 89.69 106 ASP A C 1
ATOM 860 O O . ASP A 1 106 ? 16.495 1.879 -13.582 1.00 89.69 106 ASP A O 1
ATOM 864 N N . GLN A 1 107 ? 14.686 0.904 -12.703 1.00 91.81 107 GLN A N 1
ATOM 865 C CA . GLN A 1 107 ? 14.254 0.284 -13.956 1.00 91.81 107 GLN A CA 1
ATOM 866 C C . GLN A 1 107 ? 13.851 1.310 -15.024 1.00 91.81 107 GLN A C 1
ATOM 868 O O . GLN A 1 107 ? 14.128 1.123 -16.210 1.00 91.81 107 GLN A O 1
ATOM 873 N N . CYS A 1 108 ? 13.265 2.451 -14.641 1.00 87.75 108 CYS A N 1
ATOM 874 C CA . CYS A 1 108 ? 13.064 3.559 -15.580 1.00 87.75 108 CYS A CA 1
ATOM 875 C C . CYS A 1 108 ? 14.395 4.028 -16.194 1.00 87.75 108 CYS A C 1
ATOM 877 O O . CYS A 1 108 ? 14.454 4.277 -17.401 1.00 87.75 108 CYS A O 1
ATOM 879 N N . ILE A 1 109 ? 15.451 4.148 -15.381 1.00 87.69 109 ILE A N 1
ATOM 880 C CA . ILE A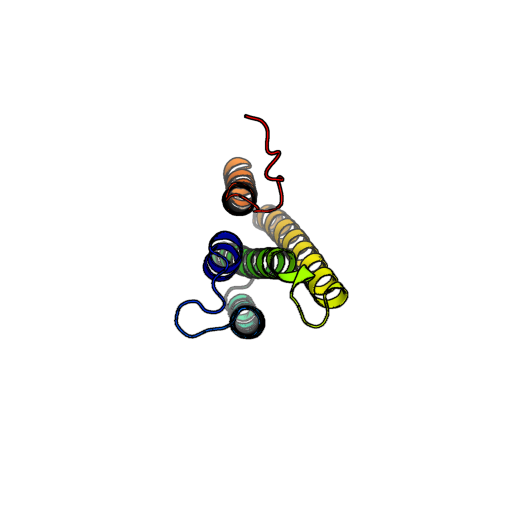 1 109 ? 16.784 4.571 -15.832 1.00 87.69 109 ILE A CA 1
ATOM 881 C C . ILE A 1 109 ? 17.386 3.523 -16.774 1.00 87.69 109 ILE A C 1
ATOM 883 O O . ILE A 1 109 ? 17.847 3.886 -17.858 1.00 87.69 109 ILE A O 1
ATOM 887 N N . GLU A 1 110 ? 17.343 2.243 -16.398 1.00 89.50 110 GLU A N 1
ATOM 888 C CA . GLU A 1 110 ? 17.894 1.138 -17.196 1.00 89.50 110 GLU A CA 1
ATOM 889 C C . GLU A 1 110 ? 17.222 1.012 -18.570 1.00 89.50 110 GLU A C 1
ATOM 891 O O . GLU A 1 110 ? 17.897 0.832 -19.584 1.00 89.50 110 GLU A O 1
ATOM 896 N N . LEU A 1 111 ? 15.901 1.193 -18.632 1.00 87.94 111 LEU A N 1
ATOM 897 C CA . LEU A 1 111 ? 15.127 1.130 -19.875 1.00 87.94 111 LEU A CA 1
ATOM 898 C C . LEU A 1 111 ? 15.199 2.422 -20.709 1.00 87.94 111 LEU A C 1
ATOM 900 O O . LEU A 1 111 ? 14.584 2.505 -21.776 1.00 87.94 111 LEU A O 1
ATOM 904 N N . GLY A 1 112 ? 15.891 3.461 -20.228 1.00 85.75 112 GLY A N 1
ATOM 905 C CA . GLY A 1 112 ? 15.916 4.778 -20.869 1.00 85.75 112 GLY A CA 1
ATOM 906 C C . GLY A 1 112 ? 14.544 5.468 -20.897 1.00 85.75 112 GLY A C 1
ATOM 907 O O . GLY A 1 112 ? 14.290 6.336 -21.738 1.00 85.75 112 GLY A O 1
ATOM 908 N N . ILE A 1 113 ? 13.637 5.083 -19.996 1.00 82.56 113 ILE A N 1
ATOM 909 C CA . ILE A 1 113 ? 12.322 5.698 -19.845 1.00 82.56 113 ILE A CA 1
ATOM 910 C C . ILE A 1 113 ? 12.501 6.999 -19.071 1.00 82.56 113 ILE A C 1
ATOM 912 O O . ILE A 1 113 ? 12.805 7.016 -17.880 1.00 82.56 113 ILE A O 1
ATOM 916 N N . VAL A 1 114 ? 12.257 8.120 -19.746 1.00 75.75 114 VAL A N 1
ATOM 917 C CA . VAL A 1 114 ? 12.233 9.424 -19.085 1.00 75.75 114 VAL A CA 1
ATOM 918 C C . VAL A 1 114 ? 10.954 9.529 -18.258 1.00 75.75 114 VAL A C 1
ATOM 920 O O . VAL A 1 114 ? 9.919 9.965 -18.758 1.00 75.75 114 VAL A O 1
ATOM 923 N N . ARG A 1 115 ? 11.031 9.134 -16.987 1.00 70.25 115 ARG A N 1
ATOM 924 C CA . ARG A 1 115 ? 10.042 9.510 -15.976 1.00 70.25 115 ARG A CA 1
ATOM 925 C C . ARG A 1 115 ? 10.345 10.936 -15.547 1.00 70.25 115 ARG A C 1
ATOM 927 O O . ARG A 1 115 ? 11.454 11.247 -15.107 1.00 70.25 115 ARG A O 1
ATOM 934 N N . SER A 1 116 ? 9.390 11.841 -15.705 1.00 66.31 116 SER A N 1
ATOM 935 C CA . SER A 1 116 ? 9.595 13.204 -15.241 1.00 66.31 116 SER A CA 1
ATOM 936 C C . SER A 1 116 ? 9.710 13.198 -13.713 1.00 66.31 116 SER A C 1
ATOM 938 O O . SER A 1 116 ? 8.953 12.525 -13.012 1.00 66.31 116 SER A O 1
ATOM 940 N N . LYS A 1 117 ? 10.631 14.002 -13.166 1.00 67.31 117 LYS A N 1
ATOM 941 C CA . LYS A 1 117 ? 10.699 14.248 -11.710 1.00 67.31 117 LYS A CA 1
ATOM 942 C C . LYS A 1 117 ? 9.342 14.681 -11.145 1.00 67.31 117 LYS A C 1
ATOM 944 O O . LYS A 1 117 ? 9.051 14.426 -9.984 1.00 67.31 117 LYS A O 1
ATOM 949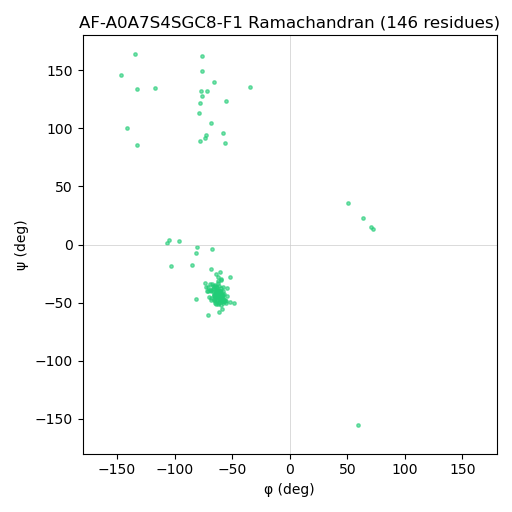 N N . LYS A 1 118 ? 8.522 15.314 -11.989 1.00 70.06 118 LYS A N 1
ATOM 950 C CA . LYS A 1 118 ? 7.150 15.709 -11.700 1.00 70.06 118 LYS A CA 1
ATOM 951 C C . LYS A 1 118 ? 6.230 14.505 -11.476 1.00 70.06 118 LYS A C 1
ATOM 953 O O . LYS A 1 118 ? 5.555 14.502 -10.465 1.00 70.06 118 LYS A O 1
ATOM 958 N N . GLU A 1 119 ? 6.229 13.490 -12.337 1.00 70.19 119 GLU A N 1
ATOM 959 C CA . GLU A 1 119 ? 5.359 12.306 -12.181 1.00 70.19 119 GLU A CA 1
ATOM 960 C C . GLU A 1 119 ? 5.685 11.514 -10.911 1.00 70.19 119 GLU A C 1
ATOM 962 O O . GLU A 1 119 ? 4.787 11.110 -10.178 1.00 70.19 119 GLU A O 1
ATOM 967 N N . HIS A 1 120 ? 6.973 11.333 -10.607 1.00 70.25 120 HIS A N 1
ATOM 968 C CA . HIS A 1 120 ? 7.384 10.693 -9.355 1.00 70.25 120 HIS A CA 1
ATOM 969 C C . HIS A 1 120 ? 6.979 11.535 -8.132 1.00 70.25 120 HIS A C 1
ATOM 971 O O . HIS A 1 120 ? 6.421 11.013 -7.168 1.00 70.25 120 HIS A O 1
ATOM 977 N N . PHE A 1 121 ? 7.188 12.854 -8.199 1.00 72.62 121 PHE A N 1
ATOM 978 C CA . PHE A 1 121 ? 6.748 13.779 -7.157 1.00 72.62 121 PHE A CA 1
ATOM 979 C C . PHE A 1 121 ? 5.223 13.785 -6.985 1.00 72.62 121 PHE A C 1
ATOM 981 O O . PHE A 1 121 ? 4.757 13.783 -5.856 1.00 72.62 121 PHE A O 1
ATOM 988 N N . GLU A 1 122 ? 4.443 13.760 -8.066 1.00 76.38 122 GLU A N 1
ATOM 989 C CA . GLU A 1 122 ? 2.977 13.707 -8.036 1.00 76.38 122 GLU A CA 1
ATOM 990 C C . GLU A 1 122 ? 2.466 12.398 -7.428 1.00 76.38 122 GLU A C 1
ATOM 992 O O . GLU A 1 122 ? 1.487 12.426 -6.687 1.00 76.38 122 GLU A O 1
ATOM 997 N N . SER A 1 123 ? 3.147 11.274 -7.667 1.00 74.12 123 SER A N 1
ATOM 998 C CA . SER A 1 123 ? 2.820 9.987 -7.038 1.00 74.12 123 SER A CA 1
ATOM 999 C C . SER A 1 123 ? 3.040 10.021 -5.521 1.00 74.12 123 SER A C 1
ATOM 1001 O O . SER A 1 123 ? 2.122 9.737 -4.743 1.00 74.12 123 SER A O 1
ATOM 1003 N N . ILE A 1 124 ? 4.215 10.486 -5.081 1.00 77.06 124 ILE A N 1
ATOM 1004 C CA . ILE A 1 124 ? 4.520 10.675 -3.654 1.00 77.06 124 ILE A CA 1
ATOM 1005 C C . ILE A 1 124 ? 3.552 11.686 -3.029 1.00 77.06 124 ILE A C 1
ATOM 1007 O O . ILE A 1 124 ? 3.001 11.444 -1.954 1.00 77.06 124 ILE A O 1
ATOM 1011 N N . LEU A 1 125 ? 3.302 12.805 -3.711 1.00 75.81 125 LEU A N 1
ATOM 1012 C CA . LEU A 1 125 ? 2.376 13.836 -3.261 1.00 75.81 125 LEU A CA 1
ATOM 1013 C C . LEU A 1 125 ? 0.952 13.290 -3.156 1.00 75.81 125 LEU A C 1
ATOM 1015 O O . LEU A 1 125 ? 0.274 13.599 -2.188 1.00 75.81 125 LEU A O 1
ATOM 1019 N N . GLY A 1 126 ? 0.505 12.440 -4.081 1.00 75.81 126 GLY A N 1
ATOM 1020 C CA . GLY A 1 126 ? -0.797 11.779 -4.017 1.00 75.81 126 GLY A CA 1
ATOM 1021 C C . GLY A 1 126 ? -0.948 10.922 -2.761 1.00 75.81 126 GLY A C 1
ATOM 1022 O O . GLY A 1 126 ? -1.962 11.015 -2.065 1.00 75.81 126 GLY A O 1
ATOM 1023 N N . ARG A 1 127 ? 0.090 10.156 -2.404 1.00 80.44 127 ARG A N 1
ATOM 1024 C CA . ARG A 1 127 ? 0.129 9.369 -1.160 1.00 80.44 127 ARG A CA 1
ATOM 1025 C C . ARG A 1 127 ? 0.137 10.262 0.085 1.00 80.44 127 ARG A C 1
ATOM 1027 O O . ARG A 1 127 ? -0.635 10.019 1.013 1.00 80.44 127 ARG A O 1
ATOM 1034 N N . LEU A 1 128 ? 0.928 11.339 0.085 1.00 74.69 128 LEU A N 1
ATOM 1035 C CA . LEU A 1 128 ? 0.965 12.333 1.167 1.00 74.69 128 LEU A CA 1
ATOM 1036 C C . LEU A 1 128 ? -0.364 13.083 1.320 1.00 74.69 128 LEU A C 1
ATOM 1038 O O . LEU A 1 128 ? -0.837 13.272 2.434 1.00 74.69 128 LEU A O 1
ATOM 1042 N N . CYS A 1 129 ? -1.007 13.478 0.225 1.00 69.31 129 CYS A N 1
ATOM 1043 C CA . CYS A 1 129 ? -2.329 14.092 0.237 1.00 69.31 129 CYS A CA 1
ATOM 1044 C C . CYS A 1 129 ? -3.394 13.107 0.727 1.00 69.31 129 CYS A C 1
ATOM 1046 O O . CYS A 1 129 ? -4.289 13.516 1.459 1.00 69.31 129 CYS A O 1
ATOM 1048 N N . GLY A 1 130 ? -3.284 11.817 0.395 1.00 65.38 130 GLY A N 1
ATOM 1049 C CA . GLY A 1 130 ? -4.119 10.765 0.978 1.00 65.38 130 GLY A CA 1
ATOM 1050 C C . GLY A 1 130 ? -3.936 10.657 2.495 1.00 65.38 130 GLY A C 1
ATOM 1051 O O . GLY A 1 130 ? -4.919 10.610 3.236 1.00 65.38 130 GLY A O 1
ATOM 1052 N N . LEU A 1 131 ? -2.688 10.705 2.970 1.00 68.62 131 LEU A N 1
ATOM 1053 C CA . LEU A 1 131 ? -2.357 10.739 4.396 1.00 68.62 131 LEU A CA 1
ATOM 1054 C C . LEU A 1 131 ? -2.915 11.993 5.088 1.00 68.62 131 LEU A C 1
ATOM 1056 O O . LEU A 1 131 ? -3.519 11.880 6.150 1.00 68.62 131 LEU A O 1
ATOM 1060 N N . LEU A 1 132 ? -2.755 13.171 4.480 1.00 62.41 132 LEU A N 1
ATOM 1061 C CA . LEU A 1 132 ? -3.235 14.450 5.008 1.00 62.41 132 LEU A CA 1
ATOM 1062 C C . LEU A 1 132 ? -4.761 14.552 4.987 1.00 62.41 132 LEU A C 1
ATOM 1064 O O . LEU A 1 132 ? -5.366 15.048 5.932 1.00 62.41 132 LEU A O 1
ATOM 1068 N N . GLY A 1 133 ? -5.407 14.055 3.934 1.00 60.78 133 GLY A N 1
ATOM 1069 C CA . GLY A 1 133 ? -6.863 13.949 3.848 1.00 60.78 133 GLY A CA 1
ATOM 1070 C C . GLY A 1 133 ? -7.422 13.020 4.921 1.00 60.78 133 GLY A C 1
ATOM 1071 O O . GLY A 1 133 ? -8.505 13.253 5.448 1.00 60.78 133 GLY A O 1
ATOM 1072 N N . LEU A 1 134 ? -6.648 12.009 5.317 1.00 58.88 134 LEU A N 1
ATOM 1073 C CA . LEU A 1 134 ? -6.944 11.254 6.519 1.00 58.88 134 LEU A CA 1
ATOM 1074 C C . LEU A 1 134 ? -6.677 12.130 7.753 1.00 58.88 134 LEU A C 1
ATOM 1076 O O . LEU A 1 134 ? -7.605 12.384 8.508 1.00 58.88 134 LEU A O 1
ATOM 1080 N N . SER A 1 135 ? -5.471 12.630 8.006 1.00 57.25 135 SER A N 1
ATOM 1081 C CA . SER A 1 135 ? -5.154 13.349 9.256 1.00 57.25 135 SER A CA 1
ATOM 1082 C C . SER A 1 135 ? -5.971 14.626 9.514 1.00 57.25 135 SER A C 1
ATOM 1084 O O . SER A 1 135 ? -6.101 15.017 10.665 1.00 57.25 135 SER A O 1
ATOM 1086 N N . SER A 1 136 ? -6.518 15.268 8.478 1.00 53.78 136 SER A N 1
ATOM 1087 C CA . SER A 1 136 ? -7.343 16.486 8.572 1.00 53.78 136 SER A CA 1
ATOM 1088 C C . SER A 1 136 ? -8.808 16.236 8.944 1.00 53.78 136 SER A C 1
ATOM 1090 O O . SER A 1 136 ? -9.536 17.191 9.210 1.00 53.78 136 SER A O 1
ATOM 1092 N N . MET A 1 137 ? -9.258 14.979 8.998 1.00 53.53 137 MET A N 1
ATOM 1093 C CA . MET A 1 137 ? -10.548 14.658 9.608 1.00 53.53 137 MET A CA 1
ATOM 1094 C C . MET A 1 137 ? -10.399 14.702 11.136 1.00 53.53 137 MET A C 1
ATOM 1096 O O . MET A 1 137 ? -9.489 14.046 11.650 1.00 53.53 137 MET A O 1
ATOM 1100 N N . PRO A 1 138 ? -11.257 15.451 11.855 1.00 49.91 138 PRO A N 1
ATOM 1101 C CA . PRO A 1 138 ? -11.064 15.741 13.272 1.00 49.91 138 PRO A CA 1
ATOM 1102 C C . PRO A 1 138 ? -10.911 14.456 14.092 1.00 49.91 138 PRO A C 1
ATOM 1104 O O . PRO A 1 138 ? -11.775 13.575 14.067 1.00 49.91 138 PRO A O 1
ATOM 1107 N N . ARG A 1 139 ? -9.789 14.350 14.813 1.00 47.34 139 ARG A N 1
ATOM 1108 C CA . ARG A 1 139 ? -9.614 13.384 15.901 1.00 47.34 139 ARG A CA 1
ATOM 1109 C C . ARG A 1 139 ? -10.370 13.935 17.109 1.00 47.34 139 ARG A C 1
ATOM 1111 O O . ARG A 1 139 ? -10.208 15.101 17.438 1.00 47.34 139 ARG A O 1
ATOM 1118 N N . LEU A 1 140 ? -11.181 13.107 17.763 1.00 46.16 140 LEU A N 1
ATOM 1119 C CA . LEU A 1 140 ? -11.918 13.501 18.974 1.00 46.16 140 LEU A CA 1
ATOM 1120 C C . LEU A 1 140 ? -11.022 13.774 20.195 1.00 46.16 140 LEU A C 1
ATOM 1122 O O . LEU A 1 140 ? -11.542 14.178 21.229 1.00 46.16 140 LEU A O 1
ATOM 1126 N N . ASP A 1 141 ? -9.710 13.563 20.082 1.00 43.56 141 ASP A N 1
ATOM 1127 C CA . ASP A 1 141 ? -8.767 13.704 21.197 1.00 43.56 141 ASP A CA 1
ATOM 1128 C C . ASP A 1 141 ? -8.051 15.060 21.268 1.00 43.56 141 ASP A C 1
ATOM 1130 O O . ASP A 1 141 ? -7.257 15.283 22.181 1.00 43.56 141 ASP A O 1
ATOM 1134 N N . ASP A 1 142 ? -8.367 16.009 20.381 1.00 43.53 142 ASP A N 1
ATOM 1135 C CA . ASP A 1 142 ? -8.078 17.413 20.682 1.00 43.53 142 ASP A CA 1
ATOM 1136 C C . ASP A 1 142 ? -9.164 17.887 21.642 1.00 43.53 142 ASP A C 1
ATOM 1138 O O . ASP A 1 142 ? -10.255 18.289 21.235 1.00 43.53 142 ASP A O 1
ATOM 1142 N N . GLY A 1 143 ? -8.865 17.698 22.928 1.00 37.59 143 GLY A N 1
ATOM 1143 C CA . GLY A 1 143 ? -9.764 17.873 24.052 1.00 37.59 143 GLY A CA 1
ATOM 1144 C C . GLY A 1 143 ? -10.762 19.009 23.873 1.00 37.59 143 GLY A C 1
ATOM 1145 O O . GLY A 1 143 ? -10.418 20.136 23.509 1.00 37.59 143 GLY A O 1
ATOM 1146 N N . ILE A 1 144 ? -12.005 18.701 24.233 1.00 42.47 144 ILE A N 1
ATOM 1147 C CA . ILE A 1 144 ? -12.946 19.693 24.731 1.00 42.47 144 ILE A CA 1
ATOM 1148 C C . ILE A 1 144 ? -12.257 20.355 25.933 1.00 42.47 144 ILE A C 1
ATOM 1150 O O . ILE A 1 144 ? -12.371 19.904 27.070 1.00 42.47 144 ILE A O 1
ATOM 1154 N N . VAL A 1 145 ? -11.472 21.399 25.675 1.00 39.81 145 VAL A N 1
ATOM 1155 C CA . VAL A 1 145 ? -11.185 22.416 26.673 1.00 39.81 145 VAL A CA 1
ATOM 1156 C C . VAL A 1 145 ? -12.489 23.188 26.782 1.00 39.81 145 VAL A C 1
ATOM 1158 O O . VAL A 1 145 ? -12.794 24.047 25.957 1.00 39.81 145 VAL A O 1
ATOM 1161 N N . GLU A 1 146 ? -13.305 22.789 27.755 1.00 40.69 146 GLU A N 1
ATOM 1162 C CA . GLU A 1 146 ? -14.368 23.633 28.282 1.00 40.69 146 GLU A CA 1
ATOM 1163 C C . GLU A 1 146 ? -13.733 24.929 28.794 1.00 40.69 146 GLU A C 1
ATOM 1165 O O . GLU A 1 146 ? -13.269 24.992 29.926 1.00 40.69 146 GLU A O 1
ATOM 1170 N N . GLU A 1 147 ? -13.733 25.967 27.968 1.00 35.59 147 GLU A N 1
ATOM 1171 C CA . GLU A 1 147 ? -13.848 27.346 28.430 1.00 35.59 147 GLU A CA 1
ATOM 1172 C C . GLU A 1 147 ? -14.740 28.101 27.440 1.00 35.59 147 GLU A C 1
ATOM 1174 O O . GLU A 1 147 ? -14.307 28.449 26.340 1.00 35.59 147 GLU A O 1
ATOM 1179 N N . LEU A 1 148 ? -16.013 28.274 27.817 1.00 34.59 148 LEU A N 1
ATOM 1180 C CA . LEU A 1 148 ? -16.718 29.561 27.966 1.00 34.59 148 LEU A CA 1
ATOM 1181 C C . LEU A 1 148 ? -18.185 29.335 28.367 1.00 34.59 148 LEU A C 1
ATOM 1183 O O . LEU A 1 148 ? -18.939 28.725 27.578 1.00 34.59 148 LEU A O 1
#